Protein AF-A0A7Y9MIY5-F1 (afdb_monomer_lite)

Secondary structure (DSSP, 8-state):
-PPPHHHHHHHHHHHHHHHHHHHHHHH-TTEEEEEEE---SS-SS---EEEEEETTS-TTTTTS-GGGS-HHHHT-GGGPPP-----------SS--------------HHHHTT--

Sequence (117 aa):
MSWSPRQVFLTDADLLATAIERACHEADPQFRRTNNDILGNADAFVHAHIWPRYEWEPPELIWRPVWLYDLVSWKNPATRSPPSTTHSARASPSTYTSSATQTTFASLNRLAISNRA

Foldseek 3Di:
DDDDPVVVVVVVLVVVLVVVLVVCVVVDVQFDHKDWDFDPPPHNATEIEIDTAGPLADPVPSPDDPVVDDPQLVVPPVQPDDPDDPPPPDDDDDDDPNPDNPHPPRPSDSVSRVVPD

Structure (mmCIF, N/CA/C/O backbone):
data_AF-A0A7Y9MIY5-F1
#
_entry.id   AF-A0A7Y9MIY5-F1
#
loop_
_atom_site.group_PDB
_atom_site.id
_atom_site.type_symbol
_atom_site.label_atom_id
_atom_site.label_alt_id
_atom_site.label_comp_id
_atom_site.label_asym_id
_atom_site.label_entity_id
_atom_site.label_seq_id
_atom_site.pdbx_PDB_ins_code
_atom_site.Cartn_x
_atom_site.Cartn_y
_atom_site.Cartn_z
_atom_site.occupancy
_atom_site.B_iso_or_equiv
_atom_site.auth_seq_id
_atom_site.auth_comp_id
_atom_site.auth_asym_id
_atom_site.auth_atom_id
_atom_site.pdbx_PDB_model_num
ATOM 1 N N . MET A 1 1 ? 28.862 9.845 -6.587 1.00 71.19 1 MET A N 1
ATOM 2 C CA . MET A 1 1 ? 28.324 8.590 -7.159 1.00 71.19 1 MET A CA 1
ATOM 3 C C . MET A 1 1 ? 26.839 8.779 -7.407 1.00 71.19 1 MET A C 1
ATOM 5 O O . MET A 1 1 ? 26.150 9.173 -6.476 1.00 71.19 1 MET A O 1
ATOM 9 N N . SER A 1 2 ? 26.366 8.569 -8.636 1.00 87.56 2 SER A N 1
ATOM 10 C CA . SER A 1 2 ? 24.937 8.616 -8.976 1.00 87.56 2 SER A CA 1
ATOM 11 C C . SER A 1 2 ? 24.288 7.254 -8.734 1.00 87.56 2 SER A C 1
ATOM 13 O O . SER A 1 2 ? 24.906 6.222 -8.994 1.00 87.56 2 SER A O 1
ATOM 15 N N . TRP A 1 3 ? 23.055 7.245 -8.238 1.00 91.69 3 TRP A N 1
ATOM 16 C CA . TRP A 1 3 ? 22.284 6.017 -8.042 1.00 91.69 3 TRP A CA 1
ATOM 17 C C . TRP A 1 3 ? 21.721 5.497 -9.367 1.00 91.69 3 TRP A C 1
ATOM 19 O O . TRP A 1 3 ? 21.427 6.270 -10.278 1.00 91.69 3 TRP A O 1
ATOM 29 N N . SER A 1 4 ? 21.564 4.178 -9.477 1.00 95.06 4 SER A N 1
ATOM 30 C CA . SER A 1 4 ? 20.873 3.552 -10.608 1.00 95.06 4 SER A CA 1
ATOM 31 C C . SER A 1 4 ? 19.365 3.840 -10.566 1.00 95.06 4 SER A C 1
ATOM 33 O O . SER A 1 4 ? 18.810 4.009 -9.477 1.00 95.06 4 SER A O 1
ATOM 35 N N . PRO A 1 5 ? 18.657 3.803 -11.712 1.00 90.88 5 PRO A N 1
ATOM 36 C CA . PRO A 1 5 ? 17.201 3.972 -11.741 1.00 90.88 5 PRO A CA 1
ATOM 37 C C . PRO A 1 5 ? 16.451 3.006 -10.812 1.00 90.88 5 PRO A C 1
ATOM 39 O O . PRO A 1 5 ? 15.466 3.383 -10.188 1.00 90.88 5 PRO A O 1
ATOM 42 N N . ARG A 1 6 ? 16.949 1.772 -10.651 1.00 92.06 6 ARG A N 1
ATOM 43 C CA . ARG A 1 6 ? 16.362 0.791 -9.727 1.00 92.06 6 ARG A CA 1
ATOM 44 C C . ARG A 1 6 ? 16.523 1.196 -8.261 1.00 92.06 6 ARG A C 1
ATOM 46 O O . ARG A 1 6 ? 15.615 0.961 -7.475 1.00 92.06 6 ARG A O 1
ATOM 53 N N . GLN A 1 7 ? 17.659 1.792 -7.893 1.00 95.12 7 GLN A N 1
ATOM 54 C CA . GLN A 1 7 ? 17.865 2.316 -6.539 1.00 95.12 7 GLN A CA 1
ATOM 55 C C . GLN A 1 7 ? 16.950 3.509 -6.274 1.00 95.12 7 GLN A C 1
ATOM 57 O O . GLN A 1 7 ? 16.301 3.534 -5.238 1.00 95.12 7 GLN A O 1
ATOM 62 N N . VAL A 1 8 ? 16.845 4.437 -7.232 1.00 93.44 8 VAL A N 1
ATOM 63 C CA . VAL A 1 8 ? 15.928 5.583 -7.135 1.00 93.44 8 VAL A CA 1
ATOM 64 C C . VAL A 1 8 ? 14.489 5.104 -6.927 1.00 93.44 8 VAL A C 1
ATOM 66 O O . VAL A 1 8 ? 13.859 5.502 -5.957 1.00 93.44 8 VAL A O 1
ATOM 69 N N . PHE A 1 9 ? 14.010 4.165 -7.750 1.00 91.06 9 PHE A N 1
ATOM 70 C CA . PHE A 1 9 ? 12.665 3.598 -7.613 1.00 91.06 9 PHE A CA 1
ATOM 71 C C . PHE A 1 9 ? 12.406 2.984 -6.229 1.00 91.06 9 PHE A C 1
ATOM 73 O O . PHE A 1 9 ? 11.367 3.240 -5.627 1.00 91.06 9 PHE A O 1
ATOM 80 N N . LEU A 1 10 ? 13.339 2.174 -5.716 1.00 94.56 10 LEU A N 1
ATOM 81 C CA . LEU A 1 10 ? 13.173 1.533 -4.410 1.00 94.56 10 LEU A CA 1
ATOM 82 C C . LEU A 1 10 ? 13.176 2.552 -3.266 1.00 94.56 10 LEU A C 1
ATOM 84 O O . LEU A 1 10 ? 12.412 2.389 -2.320 1.00 94.56 10 LEU A O 1
ATOM 88 N N . THR A 1 11 ? 13.988 3.606 -3.358 1.00 94.44 11 THR A N 1
ATOM 89 C CA . THR A 1 11 ? 13.993 4.679 -2.357 1.00 94.44 11 THR A CA 1
ATOM 90 C C . THR A 1 11 ? 12.724 5.518 -2.405 1.00 94.44 11 THR A C 1
ATOM 92 O O . THR A 1 11 ? 12.170 5.826 -1.354 1.00 94.44 11 THR A O 1
ATOM 95 N N . ASP A 1 12 ? 12.224 5.848 -3.594 1.00 92.31 12 ASP A N 1
ATOM 96 C CA . ASP A 1 12 ? 10.970 6.591 -3.727 1.00 92.31 12 ASP A CA 1
ATOM 97 C C . ASP A 1 12 ? 9.780 5.768 -3.202 1.00 92.31 12 ASP A C 1
ATOM 99 O O . ASP A 1 12 ? 8.913 6.299 -2.503 1.00 92.31 12 ASP A O 1
ATOM 103 N N . ALA A 1 13 ? 9.756 4.459 -3.483 1.00 90.94 13 ALA A N 1
ATOM 104 C CA . ALA A 1 13 ? 8.737 3.548 -2.965 1.00 90.94 13 ALA A CA 1
ATOM 105 C C . ALA A 1 13 ? 8.784 3.431 -1.430 1.00 90.94 13 ALA A C 1
ATOM 107 O O . ALA A 1 13 ? 7.736 3.460 -0.785 1.00 90.94 13 ALA A O 1
ATOM 108 N N . ASP A 1 14 ? 9.981 3.342 -0.843 1.00 95.25 14 ASP A N 1
ATOM 109 C CA . ASP A 1 14 ? 10.185 3.314 0.611 1.00 95.25 14 ASP A CA 1
ATOM 110 C C . ASP A 1 14 ? 9.743 4.621 1.288 1.00 95.25 14 ASP A C 1
ATOM 112 O O . ASP A 1 14 ? 9.013 4.605 2.285 1.00 95.25 14 ASP A O 1
ATOM 116 N N . LEU A 1 15 ? 10.102 5.766 0.700 1.00 94.50 15 LEU A N 1
ATOM 117 C CA . LEU A 1 15 ? 9.698 7.077 1.199 1.00 94.50 15 LEU A CA 1
ATOM 118 C C . LEU A 1 15 ? 8.171 7.228 1.200 1.00 94.50 15 LEU A C 1
ATOM 120 O O . LEU A 1 15 ? 7.591 7.701 2.182 1.00 94.50 15 LEU A O 1
ATOM 124 N N . LEU A 1 16 ? 7.513 6.801 0.118 1.00 90.38 16 LEU A N 1
ATOM 125 C CA . LEU A 1 16 ? 6.056 6.833 0.019 1.00 90.38 16 LEU A CA 1
ATOM 126 C C . LEU A 1 16 ? 5.398 5.883 1.027 1.00 90.38 16 LEU A C 1
ATOM 128 O O . LEU A 1 16 ? 4.439 6.277 1.691 1.00 90.38 16 LEU A O 1
ATOM 132 N N . ALA A 1 17 ? 5.917 4.663 1.177 1.00 91.81 17 ALA A N 1
ATOM 133 C CA . ALA A 1 17 ? 5.401 3.702 2.147 1.00 91.81 17 ALA A CA 1
ATOM 134 C C . ALA A 1 17 ? 5.523 4.228 3.581 1.00 91.81 17 ALA A C 1
ATOM 136 O O . ALA A 1 17 ? 4.564 4.146 4.344 1.00 91.81 17 ALA A O 1
ATOM 137 N N . THR A 1 18 ? 6.649 4.863 3.911 1.00 94.75 18 THR A N 1
ATOM 138 C CA . THR A 1 18 ? 6.869 5.507 5.213 1.00 94.75 18 THR A CA 1
ATOM 139 C C . THR A 1 18 ? 5.866 6.633 5.466 1.00 94.75 18 THR A C 1
ATOM 141 O O . THR A 1 18 ? 5.334 6.762 6.570 1.00 94.75 18 THR A O 1
ATOM 144 N N . ALA A 1 19 ? 5.589 7.465 4.458 1.00 91.25 19 ALA A N 1
ATOM 145 C CA . ALA A 1 19 ? 4.612 8.543 4.584 1.00 91.25 19 ALA A CA 1
ATOM 146 C C . ALA A 1 19 ? 3.189 8.001 4.804 1.00 91.25 19 ALA A C 1
ATOM 148 O O . ALA A 1 19 ? 2.469 8.500 5.669 1.00 91.25 19 ALA A O 1
ATOM 149 N N . ILE A 1 20 ? 2.808 6.961 4.056 1.00 86.88 20 ILE A N 1
ATOM 150 C CA . ILE A 1 20 ? 1.512 6.287 4.196 1.00 86.88 20 ILE A CA 1
ATOM 151 C C . ILE A 1 20 ? 1.386 5.638 5.575 1.00 86.88 20 ILE A C 1
ATOM 153 O O . ILE A 1 20 ? 0.376 5.834 6.240 1.00 86.88 20 ILE A O 1
ATOM 157 N N . GLU A 1 21 ? 2.411 4.919 6.028 1.00 92.12 21 GLU A N 1
ATOM 158 C CA . GLU A 1 21 ? 2.431 4.274 7.341 1.00 92.12 21 GLU A CA 1
ATOM 159 C C . GLU A 1 21 ? 2.181 5.279 8.470 1.00 92.12 21 GLU A C 1
ATOM 161 O O . GLU A 1 21 ? 1.295 5.065 9.296 1.00 92.12 21 GLU A O 1
ATOM 166 N N . ARG A 1 22 ? 2.895 6.413 8.464 1.00 92.50 22 ARG A N 1
ATOM 167 C CA . ARG A 1 22 ? 2.705 7.481 9.458 1.00 92.50 22 ARG A CA 1
ATOM 168 C C . ARG A 1 22 ? 1.290 8.048 9.420 1.00 92.50 22 ARG A C 1
ATOM 170 O O . ARG A 1 22 ? 0.638 8.122 10.456 1.00 92.50 22 ARG A O 1
ATOM 177 N N . ALA A 1 23 ? 0.800 8.391 8.229 1.00 88.31 23 ALA A N 1
ATOM 178 C CA . ALA A 1 23 ? -0.540 8.944 8.066 1.00 88.31 23 ALA A CA 1
ATOM 179 C C . ALA A 1 23 ? -1.631 7.962 8.528 1.00 88.31 23 ALA A C 1
ATOM 181 O O . ALA A 1 23 ? -2.582 8.362 9.195 1.00 88.31 23 ALA A O 1
ATOM 182 N N . CYS A 1 24 ? -1.496 6.672 8.210 1.00 88.31 24 CYS A N 1
ATOM 183 C CA . CYS A 1 24 ? -2.448 5.646 8.626 1.00 88.31 24 CYS A CA 1
ATOM 184 C C . CYS A 1 24 ? -2.395 5.382 10.134 1.00 88.31 24 CYS A C 1
ATOM 186 O O . CYS A 1 24 ? -3.450 5.246 10.748 1.00 88.31 24 CYS A O 1
ATOM 188 N N . HIS A 1 25 ? -1.200 5.353 10.727 1.00 90.25 25 HIS A N 1
ATOM 189 C CA . HIS A 1 25 ? -1.025 5.193 12.169 1.00 90.25 25 HIS A CA 1
ATOM 190 C C . HIS A 1 25 ? -1.621 6.372 12.957 1.00 90.25 25 HIS A C 1
ATOM 192 O O . HIS A 1 25 ? -2.201 6.178 14.023 1.00 90.25 25 HIS A O 1
ATOM 198 N N . GLU A 1 26 ? -1.493 7.600 12.451 1.00 89.25 26 GLU A N 1
ATOM 199 C CA . GLU A 1 26 ? -2.122 8.784 13.053 1.00 89.25 26 GLU A CA 1
ATOM 200 C C . GLU A 1 26 ? -3.651 8.778 12.892 1.00 89.25 26 GLU A C 1
ATOM 202 O O . GLU A 1 26 ? -4.369 9.211 13.793 1.00 89.25 26 GLU A O 1
ATOM 207 N N . ALA A 1 27 ? -4.154 8.288 11.755 1.00 84.44 27 ALA A N 1
ATOM 208 C CA . ALA A 1 27 ? -5.576 8.321 11.425 1.00 84.44 27 ALA A CA 1
ATOM 209 C C . ALA A 1 27 ? -6.407 7.206 12.085 1.00 84.44 27 ALA A C 1
ATOM 211 O O . ALA A 1 27 ? -7.583 7.431 12.378 1.00 84.44 27 ALA A O 1
ATOM 212 N N . ASP A 1 28 ? -5.844 6.011 12.294 1.00 87.81 28 ASP A N 1
ATOM 213 C CA . ASP A 1 28 ? -6.574 4.863 12.842 1.00 87.81 28 ASP A CA 1
ATOM 214 C C . ASP A 1 28 ? -5.698 4.049 13.816 1.00 87.81 28 ASP A C 1
ATOM 216 O O . ASP A 1 28 ? -4.705 3.449 13.394 1.00 87.81 28 ASP A O 1
ATOM 220 N N . PRO A 1 29 ? -6.077 3.937 15.106 1.00 92.06 29 PRO A N 1
ATOM 221 C CA . PRO A 1 29 ? -5.335 3.139 16.085 1.00 92.06 29 PRO A CA 1
ATOM 222 C C . PRO A 1 29 ? -5.342 1.628 15.794 1.00 92.06 29 PRO A C 1
ATOM 224 O O . PRO A 1 29 ? -4.607 0.887 16.439 1.00 92.06 29 PRO A O 1
ATOM 227 N N . GLN A 1 30 ? -6.177 1.147 14.867 1.00 92.94 30 GLN A N 1
ATOM 228 C CA . GLN A 1 30 ? -6.165 -0.243 14.395 1.00 92.94 30 GLN A CA 1
ATOM 229 C C . GLN A 1 30 ? -5.247 -0.457 13.188 1.00 92.94 30 GLN A C 1
ATOM 231 O O . GLN A 1 30 ? -5.243 -1.557 12.635 1.00 92.94 30 GLN A O 1
ATOM 236 N N . PHE A 1 31 ? -4.484 0.545 12.743 1.00 93.31 31 PHE A N 1
ATOM 237 C CA . PHE A 1 31 ? -3.435 0.324 11.752 1.00 93.31 31 PHE A CA 1
ATOM 238 C C . PHE A 1 31 ? -2.420 -0.707 12.270 1.00 93.31 31 PHE A C 1
ATOM 240 O O . PHE A 1 31 ? -1.916 -0.601 13.385 1.00 93.31 31 PHE A O 1
ATOM 247 N N . ARG A 1 32 ? -2.129 -1.721 11.450 1.00 94.38 32 ARG A N 1
ATOM 248 C CA . ARG A 1 32 ? -1.282 -2.864 11.812 1.00 94.38 32 ARG A CA 1
ATOM 249 C C . ARG A 1 32 ? 0.090 -2.804 11.155 1.00 94.38 32 ARG A C 1
ATOM 251 O O . ARG A 1 32 ? 1.088 -3.091 11.808 1.00 94.38 32 ARG A O 1
ATOM 258 N N . ARG A 1 33 ? 0.131 -2.567 9.842 1.00 95.06 33 ARG A N 1
ATOM 259 C CA . ARG A 1 33 ? 1.359 -2.573 9.025 1.00 95.06 33 ARG A CA 1
ATOM 260 C C . ARG A 1 33 ? 1.081 -2.083 7.609 1.00 95.06 33 ARG A C 1
ATOM 262 O O . ARG A 1 33 ? -0.072 -2.003 7.197 1.00 95.06 33 ARG A O 1
ATOM 269 N N . THR A 1 34 ? 2.139 -1.920 6.828 1.00 93.25 34 THR A N 1
ATOM 270 C CA . THR A 1 34 ? 2.063 -1.723 5.378 1.00 93.25 34 THR A CA 1
ATOM 271 C C . THR A 1 34 ? 2.627 -2.941 4.637 1.00 93.25 34 THR A C 1
ATOM 273 O O . THR A 1 34 ? 3.634 -3.517 5.045 1.00 93.25 34 THR A O 1
ATOM 276 N N . ASN A 1 35 ? 1.979 -3.359 3.549 1.00 94.19 35 ASN A N 1
ATOM 277 C CA . ASN A 1 35 ? 2.506 -4.337 2.594 1.00 94.19 35 ASN A CA 1
ATOM 278 C C . ASN A 1 35 ? 2.973 -3.608 1.320 1.00 94.19 35 ASN A C 1
ATOM 280 O O . ASN A 1 35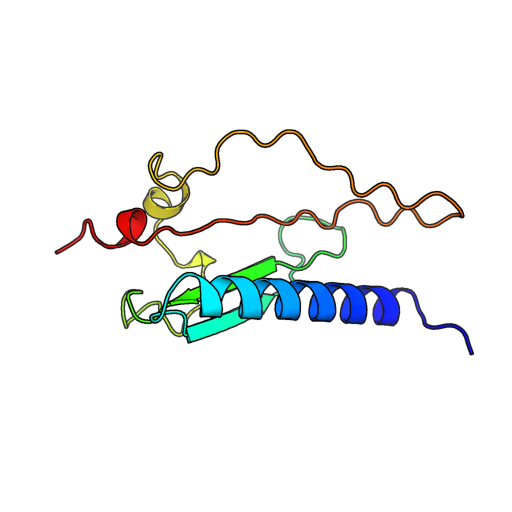 ? 2.165 -2.932 0.689 1.00 94.19 35 ASN A O 1
ATOM 284 N N . ASN A 1 36 ? 4.243 -3.774 0.934 1.00 93.06 36 ASN A N 1
ATOM 285 C CA . ASN A 1 36 ? 4.815 -3.199 -0.289 1.00 93.06 36 ASN A CA 1
ATOM 286 C C . ASN A 1 36 ? 5.057 -4.300 -1.326 1.00 93.06 36 ASN A C 1
ATOM 288 O O . ASN A 1 36 ? 5.974 -5.107 -1.166 1.00 93.06 36 ASN A O 1
ATOM 292 N N . ASP A 1 37 ? 4.277 -4.299 -2.404 1.00 92.88 37 ASP A N 1
ATOM 293 C CA . ASP A 1 37 ? 4.328 -5.337 -3.432 1.00 92.88 37 ASP A CA 1
ATOM 294 C C . ASP A 1 37 ? 4.819 -4.759 -4.766 1.00 92.88 37 ASP A C 1
ATOM 296 O O . ASP A 1 37 ? 4.181 -3.881 -5.344 1.00 92.88 37 ASP A O 1
ATOM 300 N N . ILE A 1 38 ? 5.923 -5.292 -5.297 1.00 92.62 38 ILE A N 1
ATOM 301 C CA . ILE A 1 38 ? 6.394 -5.015 -6.664 1.00 92.62 38 ILE A CA 1
ATOM 302 C C . ILE A 1 38 ? 6.092 -6.253 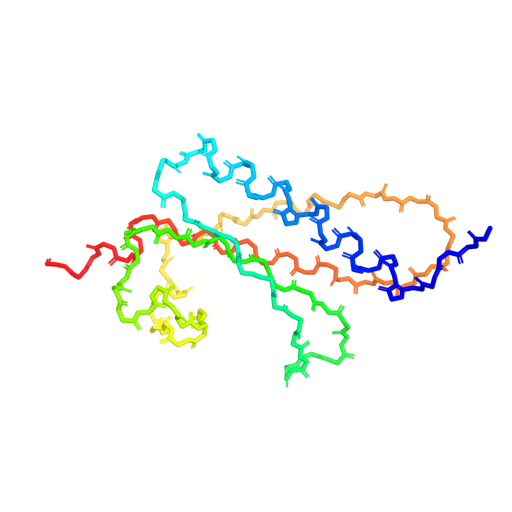-7.504 1.00 92.62 38 ILE A C 1
ATOM 304 O O . ILE A 1 38 ? 6.786 -7.268 -7.411 1.00 92.62 38 ILE A O 1
ATOM 308 N N . LEU A 1 39 ? 5.023 -6.175 -8.291 1.00 89.50 39 LEU A N 1
ATOM 309 C CA . LEU A 1 39 ? 4.560 -7.246 -9.173 1.00 89.50 39 LEU A CA 1
ATOM 310 C C . LEU A 1 39 ? 4.785 -6.848 -10.640 1.00 89.50 39 LEU A C 1
ATOM 312 O O . LEU A 1 39 ? 5.281 -5.767 -10.938 1.00 89.50 39 LEU A O 1
ATOM 316 N N . GLY A 1 40 ? 4.425 -7.736 -11.565 1.00 90.19 40 GLY A N 1
ATOM 317 C CA . GLY A 1 40 ? 4.523 -7.474 -13.006 1.00 90.19 40 GLY A CA 1
ATOM 318 C C . GLY A 1 40 ? 3.608 -8.364 -13.842 1.00 90.19 40 GLY A C 1
ATOM 319 O O . GLY A 1 40 ? 3.903 -8.636 -14.998 1.00 90.19 40 GLY A O 1
ATOM 320 N N . ASN A 1 41 ? 2.535 -8.886 -13.234 1.00 90.44 41 ASN A N 1
ATOM 321 C CA . ASN A 1 41 ? 1.656 -9.855 -13.893 1.00 90.44 41 ASN A CA 1
ATOM 322 C C . ASN A 1 41 ? 0.737 -9.200 -14.935 1.00 90.44 41 ASN A C 1
ATOM 324 O O . ASN A 1 41 ? 0.427 -9.830 -15.939 1.00 90.44 41 ASN A O 1
ATOM 328 N N . ALA A 1 42 ? 0.266 -7.976 -14.670 1.00 86.38 42 ALA A N 1
ATOM 329 C CA . ALA A 1 42 ? -0.702 -7.276 -15.516 1.00 86.38 42 ALA A CA 1
ATOM 330 C C . ALA A 1 42 ? -0.029 -6.250 -16.439 1.00 86.38 42 ALA A C 1
ATOM 332 O O . ALA A 1 42 ? -0.240 -6.280 -17.648 1.00 86.38 42 ALA A O 1
ATOM 333 N N . ASP A 1 43 ? 0.808 -5.380 -15.872 1.00 87.38 43 ASP A N 1
ATOM 334 C CA . ASP A 1 43 ? 1.439 -4.279 -16.594 1.00 87.38 43 ASP A CA 1
ATOM 335 C C . ASP A 1 43 ? 2.947 -4.479 -16.760 1.00 87.38 43 ASP A C 1
ATOM 337 O O . ASP A 1 43 ? 3.651 -4.882 -15.833 1.00 87.38 43 ASP A O 1
ATOM 341 N N . ALA A 1 44 ? 3.458 -4.138 -17.946 1.00 88.75 44 ALA A N 1
ATOM 342 C CA . ALA A 1 44 ? 4.858 -4.332 -18.333 1.00 88.75 44 ALA A CA 1
ATOM 343 C C . ALA A 1 44 ? 5.804 -3.187 -17.903 1.00 88.75 44 ALA A C 1
ATOM 345 O O . ALA A 1 44 ? 6.917 -3.077 -18.421 1.00 88.75 44 ALA A O 1
ATOM 346 N N . PHE A 1 45 ? 5.384 -2.326 -16.973 1.00 86.94 45 PHE A N 1
ATOM 347 C CA . PHE A 1 45 ? 6.224 -1.279 -16.382 1.00 86.94 45 PHE A CA 1
ATOM 348 C C . PHE A 1 45 ? 6.416 -1.522 -14.884 1.00 86.94 45 PHE A C 1
ATOM 350 O O . PHE A 1 45 ? 5.562 -2.109 -14.225 1.00 86.94 45 PHE A O 1
ATOM 357 N N . VAL A 1 46 ? 7.544 -1.069 -14.332 1.00 88.75 46 VAL A N 1
ATOM 358 C CA . VAL A 1 46 ? 7.834 -1.221 -12.900 1.00 88.75 46 VAL A CA 1
ATOM 359 C C . VAL A 1 46 ? 6.914 -0.307 -12.095 1.00 88.75 46 VAL A C 1
ATOM 361 O O . VAL A 1 46 ? 6.908 0.904 -12.292 1.00 88.75 46 VAL A O 1
ATOM 364 N N . HIS A 1 47 ? 6.168 -0.897 -11.171 1.00 89.94 47 HIS A N 1
ATOM 365 C CA . HIS A 1 47 ? 5.292 -0.196 -10.243 1.00 89.94 47 HIS A CA 1
ATOM 366 C C . HIS A 1 47 ? 5.269 -0.931 -8.903 1.00 89.94 47 HIS A C 1
ATOM 368 O O . HIS A 1 47 ? 5.582 -2.120 -8.820 1.00 89.94 47 HIS A O 1
ATOM 374 N N . ALA A 1 48 ? 4.921 -0.203 -7.846 1.00 91.50 48 ALA A N 1
ATOM 375 C CA . ALA A 1 48 ? 4.734 -0.752 -6.512 1.00 91.50 48 ALA A CA 1
ATOM 376 C C . ALA A 1 48 ? 3.303 -0.488 -6.051 1.00 91.50 48 ALA A C 1
ATOM 378 O O . ALA A 1 48 ? 2.761 0.598 -6.265 1.00 91.50 48 ALA A O 1
ATOM 379 N N . HIS A 1 49 ? 2.720 -1.470 -5.379 1.00 89.94 49 HIS A N 1
ATOM 380 C CA . HIS A 1 49 ? 1.493 -1.311 -4.622 1.00 89.94 49 HIS A CA 1
ATOM 381 C C . HIS A 1 49 ? 1.837 -1.193 -3.141 1.00 89.94 49 HIS A C 1
ATOM 383 O O . HIS A 1 49 ? 2.650 -1.963 -2.632 1.00 89.94 49 HIS A O 1
ATOM 389 N N . ILE A 1 50 ? 1.219 -0.234 -2.458 1.00 89.19 50 ILE A N 1
ATOM 390 C CA . ILE A 1 50 ? 1.418 0.008 -1.030 1.00 89.19 50 ILE A CA 1
ATOM 391 C C . ILE A 1 50 ? 0.062 -0.161 -0.357 1.00 89.19 50 ILE A C 1
ATOM 393 O O . ILE A 1 50 ? -0.862 0.611 -0.612 1.00 89.19 50 ILE A O 1
ATOM 397 N N . TRP A 1 51 ? -0.054 -1.188 0.478 1.00 91.75 51 TRP A N 1
ATOM 398 C CA . TRP A 1 51 ? -1.308 -1.604 1.095 1.00 91.75 51 TRP A CA 1
ATOM 399 C C . TRP A 1 51 ? -1.254 -1.407 2.609 1.00 91.75 51 TRP A C 1
ATOM 401 O O . TRP A 1 51 ? -0.647 -2.231 3.303 1.00 91.75 51 TRP A O 1
ATOM 411 N N . PRO A 1 52 ? -1.897 -0.359 3.149 1.00 91.50 52 PRO A N 1
ATOM 412 C CA . PRO A 1 52 ? -2.164 -0.271 4.577 1.00 91.50 52 PRO A CA 1
ATOM 413 C C . PRO A 1 52 ? -3.009 -1.461 5.024 1.00 91.50 52 PRO A C 1
ATOM 415 O O . PRO A 1 52 ? -3.993 -1.808 4.366 1.00 91.50 52 PRO A O 1
ATOM 418 N N . ARG A 1 53 ? -2.614 -2.085 6.131 1.00 92.31 53 ARG A N 1
ATOM 419 C CA . ARG A 1 53 ? -3.305 -3.220 6.736 1.00 92.31 53 ARG A CA 1
ATOM 420 C C . ARG A 1 53 ? -3.760 -2.881 8.139 1.00 92.31 53 ARG A C 1
ATOM 422 O O . ARG A 1 53 ? -3.036 -2.199 8.864 1.00 92.31 53 ARG A O 1
ATOM 429 N N . TYR A 1 54 ? -4.905 -3.413 8.540 1.00 92.19 54 TYR A N 1
ATOM 430 C CA . TYR A 1 54 ? -5.556 -3.068 9.800 1.00 92.19 54 TYR A CA 1
ATOM 431 C C . TYR A 1 54 ? -5.979 -4.297 10.602 1.00 92.19 54 TYR A C 1
ATOM 433 O O . TYR A 1 54 ? -6.282 -5.348 10.044 1.00 92.19 54 TYR A O 1
ATOM 441 N N . GLU A 1 55 ? -6.045 -4.148 11.924 1.00 94.69 55 GLU A N 1
ATOM 442 C CA . GLU A 1 55 ? -6.410 -5.222 12.855 1.00 94.69 55 GLU A CA 1
ATOM 443 C C . GLU A 1 55 ? -7.853 -5.705 12.723 1.00 94.69 55 GLU A C 1
ATOM 445 O O . GLU A 1 55 ? -8.170 -6.825 13.110 1.00 94.69 55 GLU A O 1
ATOM 450 N N . TRP A 1 56 ? -8.733 -4.879 12.163 1.00 89.25 56 TRP A N 1
ATOM 451 C CA . TRP A 1 56 ? -10.127 -5.248 11.931 1.00 89.25 56 TRP A CA 1
ATOM 452 C C . TRP A 1 56 ? -10.328 -6.116 10.680 1.00 89.25 56 TRP A C 1
ATOM 454 O O . TRP A 1 56 ? -11.452 -6.545 10.415 1.00 89.25 56 TRP A O 1
ATOM 464 N N . GLU A 1 57 ? -9.286 -6.354 9.880 1.00 88.50 57 GLU A N 1
ATOM 465 C CA . GLU A 1 57 ? -9.386 -7.236 8.718 1.00 88.50 57 GLU A CA 1
ATOM 466 C C . GLU A 1 57 ? -9.709 -8.683 9.125 1.00 88.50 57 GLU A C 1
ATOM 468 O O . GLU A 1 57 ? -9.325 -9.113 10.216 1.00 88.50 57 GLU A O 1
ATOM 473 N N . PRO A 1 58 ? -10.362 -9.478 8.252 1.00 88.94 58 PRO A N 1
ATOM 474 C CA . PRO A 1 58 ? -10.717 -10.850 8.579 1.00 88.94 58 PRO A CA 1
ATOM 475 C C . PRO A 1 58 ? -9.456 -11.651 8.941 1.00 88.94 58 PRO A C 1
ATOM 477 O O . PRO A 1 58 ? -8.477 -11.599 8.181 1.00 88.94 58 PRO A O 1
ATOM 480 N N . PRO A 1 59 ? -9.436 -12.386 10.069 1.00 89.88 59 PRO A N 1
ATOM 481 C CA . PRO A 1 59 ? -8.241 -13.089 10.547 1.00 89.88 59 PRO A CA 1
ATOM 482 C C . PRO A 1 59 ? -7.615 -14.042 9.519 1.00 89.88 59 PRO A C 1
ATOM 484 O O . PRO A 1 59 ? -6.400 -14.243 9.494 1.00 89.88 59 PRO A O 1
ATOM 487 N N . GLU A 1 60 ? -8.431 -14.613 8.636 1.00 90.00 60 GLU A N 1
ATOM 488 C CA . GLU A 1 60 ? -8.015 -15.500 7.553 1.00 90.00 60 GLU A CA 1
ATOM 489 C C . GLU A 1 60 ? -7.386 -14.770 6.352 1.00 90.00 60 GLU A C 1
ATOM 491 O O . GLU A 1 60 ? -6.705 -15.399 5.537 1.00 90.00 60 GLU A O 1
ATOM 496 N N . LEU A 1 61 ? -7.581 -13.452 6.235 1.00 89.12 61 LEU A N 1
ATOM 497 C CA . LEU A 1 61 ? -7.051 -12.610 5.156 1.00 89.12 61 LEU A CA 1
ATOM 498 C C . LEU A 1 61 ? -5.940 -11.663 5.616 1.00 89.12 61 LEU A C 1
ATOM 500 O O . LEU A 1 61 ? -5.081 -11.306 4.804 1.00 89.12 61 LEU A O 1
ATOM 504 N N . ILE A 1 62 ? -5.896 -11.301 6.903 1.00 90.44 62 ILE A N 1
ATOM 505 C CA . ILE A 1 62 ? -4.947 -10.315 7.444 1.00 90.44 62 ILE A CA 1
ATOM 506 C C . ILE A 1 62 ? -3.479 -10.707 7.229 1.00 90.44 62 ILE A C 1
ATOM 508 O O . ILE A 1 62 ? -2.607 -9.846 7.238 1.00 90.44 62 ILE A O 1
ATOM 512 N N . TRP A 1 63 ? -3.175 -11.984 6.996 1.00 90.62 63 TRP A N 1
ATOM 513 C CA . TRP A 1 63 ? -1.823 -12.498 6.714 1.00 90.62 63 TRP A CA 1
ATOM 514 C C . TRP A 1 63 ? -1.579 -12.828 5.243 1.00 90.62 63 TRP A C 1
ATOM 516 O O . TRP A 1 63 ? -0.481 -13.231 4.863 1.00 90.62 63 TRP A O 1
ATOM 526 N N . ARG A 1 64 ? -2.607 -12.681 4.411 1.00 90.31 64 ARG A N 1
ATOM 527 C CA . ARG A 1 64 ? -2.581 -13.034 2.998 1.00 90.31 64 ARG A CA 1
ATOM 528 C C . ARG A 1 64 ? -2.473 -11.771 2.136 1.00 90.31 64 ARG A C 1
ATOM 530 O O . ARG A 1 64 ? -2.766 -10.663 2.607 1.00 90.31 64 ARG A O 1
ATOM 537 N N . PRO A 1 65 ? -2.041 -11.915 0.876 1.00 88.06 65 PRO A N 1
ATOM 538 C CA . PRO A 1 65 ? -2.098 -10.821 -0.077 1.00 88.06 65 PRO A CA 1
ATOM 539 C C . PRO A 1 65 ? -3.517 -10.298 -0.307 1.00 88.06 65 PRO A C 1
ATOM 541 O O . PRO A 1 65 ? -4.482 -11.067 -0.300 1.00 88.06 65 PRO A O 1
ATOM 544 N N . VAL A 1 66 ? -3.638 -8.995 -0.570 1.00 86.00 66 VAL A N 1
ATOM 545 C CA . VAL A 1 66 ? -4.940 -8.321 -0.702 1.00 86.00 66 VAL A CA 1
ATOM 546 C C . VAL A 1 66 ? -5.761 -8.812 -1.897 1.00 86.00 66 VAL A C 1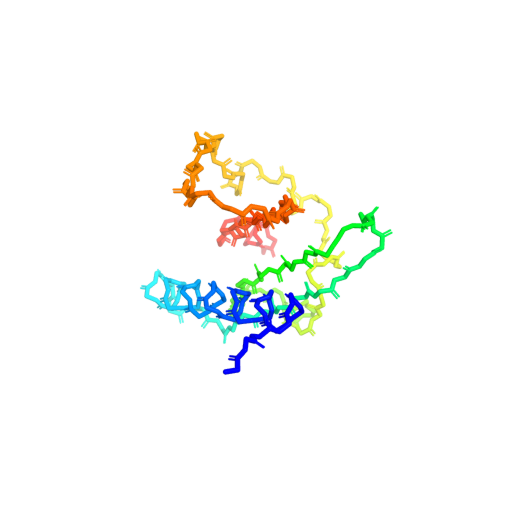
ATOM 548 O O . VAL A 1 66 ? -6.984 -8.804 -1.851 1.00 86.00 66 VAL A O 1
ATOM 551 N N . TRP A 1 67 ? -5.137 -9.325 -2.959 1.00 83.56 67 TRP A N 1
ATOM 552 C CA . TRP A 1 67 ? -5.864 -9.822 -4.138 1.00 83.56 67 TRP A CA 1
ATOM 553 C C . TRP A 1 67 ? -6.684 -11.099 -3.887 1.00 83.56 67 TRP A C 1
ATOM 555 O O . TRP A 1 67 ? -7.381 -11.560 -4.784 1.00 83.56 67 TRP A O 1
ATOM 565 N N . LEU A 1 68 ? -6.619 -11.679 -2.686 1.00 86.00 68 LEU A N 1
ATOM 566 C CA . LEU A 1 68 ? -7.483 -12.788 -2.267 1.00 86.00 68 LEU A CA 1
ATOM 567 C C . LEU A 1 68 ? -8.800 -12.317 -1.627 1.00 86.00 68 LEU A C 1
ATOM 569 O O . LEU A 1 68 ? -9.617 -13.148 -1.233 1.00 86.00 68 LEU A O 1
ATOM 573 N N . TYR A 1 69 ? -9.006 -11.004 -1.511 1.00 81.81 69 TYR A N 1
ATOM 574 C CA . TY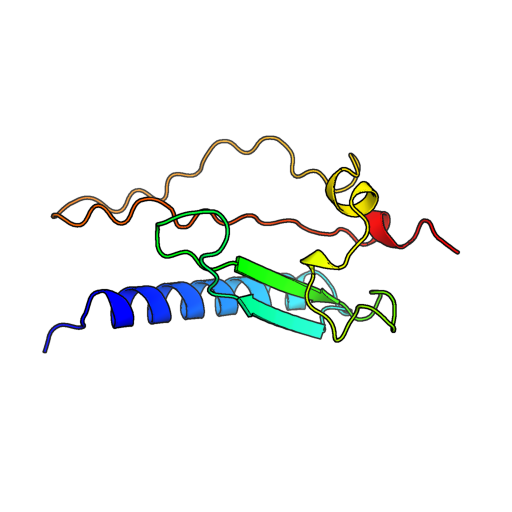R A 1 69 ? -10.252 -10.412 -1.034 1.00 81.81 69 TYR A CA 1
ATOM 575 C C . TYR A 1 69 ? -11.323 -10.565 -2.114 1.00 81.81 69 TYR A C 1
ATOM 577 O O . TYR A 1 69 ? -11.031 -10.469 -3.307 1.00 81.81 69 TYR A O 1
ATOM 585 N N . ASP A 1 70 ? -12.572 -10.762 -1.692 1.00 79.81 70 ASP A N 1
ATOM 586 C CA . ASP A 1 70 ? -13.720 -10.846 -2.597 1.00 79.81 70 ASP A CA 1
ATOM 587 C C . ASP A 1 70 ? -13.801 -9.597 -3.501 1.00 79.81 70 ASP A C 1
ATOM 589 O O . ASP A 1 70 ? -13.649 -8.461 -3.042 1.00 79.81 70 ASP A O 1
ATOM 593 N N . LEU A 1 71 ? -14.075 -9.801 -4.793 1.00 70.31 71 LEU A N 1
ATOM 594 C CA . LEU A 1 71 ? -14.260 -8.746 -5.796 1.00 70.31 71 LEU A CA 1
ATOM 595 C C . LEU A 1 71 ? -15.328 -7.725 -5.392 1.00 70.31 71 LEU A C 1
ATOM 597 O O . LEU A 1 71 ? -15.247 -6.563 -5.796 1.00 70.31 71 LEU A O 1
ATOM 601 N N . VAL A 1 72 ? -16.319 -8.136 -4.597 1.00 69.25 72 VAL A N 1
ATOM 602 C CA . VAL A 1 72 ? -17.342 -7.224 -4.065 1.00 69.25 72 VAL A CA 1
ATOM 603 C C . VAL A 1 72 ? -16.718 -6.154 -3.164 1.00 69.25 72 VAL A C 1
ATOM 605 O O . VAL A 1 72 ? -17.097 -4.986 -3.260 1.00 69.25 72 VAL A O 1
ATOM 608 N N . SER A 1 73 ? -15.717 -6.511 -2.355 1.00 68.31 73 SER A N 1
ATOM 609 C CA . SER A 1 73 ? -15.014 -5.573 -1.470 1.00 68.31 73 SER A CA 1
ATOM 610 C C . SER A 1 73 ? -14.292 -4.477 -2.259 1.00 68.31 73 SER A C 1
ATOM 612 O O . SER A 1 73 ? -14.293 -3.320 -1.850 1.00 68.31 73 SER A O 1
ATOM 614 N N . TRP A 1 74 ? -13.756 -4.810 -3.437 1.00 67.81 74 TRP A N 1
ATOM 615 C CA . TRP A 1 74 ? -13.067 -3.864 -4.323 1.00 67.81 74 TRP A CA 1
ATOM 616 C C . TRP A 1 74 ? -14.001 -2.879 -5.032 1.00 67.81 74 TRP A C 1
ATOM 618 O O . TRP A 1 74 ? -13.574 -1.800 -5.438 1.00 67.81 74 TRP A O 1
ATOM 628 N N . LYS A 1 75 ? -15.277 -3.240 -5.198 1.00 68.06 75 LYS A N 1
ATOM 629 C CA . LYS A 1 75 ? -16.287 -2.417 -5.884 1.00 68.06 75 LYS A CA 1
ATOM 630 C C . LYS A 1 75 ? -17.209 -1.674 -4.920 1.00 68.06 75 LYS A C 1
ATOM 632 O O . LYS A 1 75 ? -18.177 -1.065 -5.375 1.00 68.06 75 LYS A O 1
ATOM 637 N N . ASN A 1 76 ? -16.942 -1.725 -3.615 1.00 68.88 76 ASN A N 1
ATOM 638 C CA . ASN A 1 76 ? -17.818 -1.127 -2.620 1.00 68.88 76 ASN A CA 1
ATOM 639 C C . ASN A 1 76 ? -17.879 0.410 -2.795 1.00 68.88 76 ASN A C 1
ATOM 641 O O . ASN A 1 76 ? -16.865 1.090 -2.622 1.00 68.88 76 ASN A O 1
ATOM 645 N N . PRO A 1 77 ? -19.056 0.989 -3.109 1.00 67.00 77 PRO A N 1
ATOM 646 C CA . PRO A 1 77 ? -19.196 2.428 -3.321 1.00 67.00 77 PRO A CA 1
ATOM 647 C C . PRO A 1 77 ? -18.840 3.265 -2.088 1.00 67.00 77 PRO A C 1
ATOM 649 O O . PRO A 1 77 ? -18.391 4.396 -2.243 1.00 67.00 77 PRO A O 1
ATOM 652 N N . ALA A 1 78 ? -19.006 2.716 -0.880 1.00 65.38 78 ALA A N 1
ATOM 653 C CA . ALA A 1 78 ? -18.690 3.401 0.374 1.00 65.38 78 ALA A CA 1
ATOM 654 C C . ALA A 1 78 ? -17.178 3.576 0.601 1.00 65.38 78 ALA A C 1
ATOM 656 O O . ALA A 1 78 ? -16.764 4.404 1.410 1.00 65.38 78 ALA A O 1
ATOM 657 N N . THR A 1 79 ? -16.351 2.801 -0.104 1.00 60.91 79 THR A N 1
ATOM 658 C CA . THR A 1 79 ? -14.881 2.857 -0.021 1.00 60.91 79 THR A CA 1
ATOM 659 C C . THR A 1 79 ? -14.239 3.249 -1.336 1.00 60.91 79 THR A C 1
ATOM 661 O O . THR A 1 79 ? -13.019 3.240 -1.477 1.00 60.91 79 THR A O 1
ATOM 664 N N . ARG A 1 80 ? -15.063 3.631 -2.311 1.00 62.81 80 ARG A N 1
ATOM 665 C CA . ARG A 1 80 ? -14.590 4.264 -3.525 1.00 62.81 80 ARG A CA 1
ATOM 666 C C . ARG A 1 80 ? -14.059 5.641 -3.153 1.00 62.81 80 ARG A C 1
ATOM 668 O O . ARG A 1 80 ? -14.823 6.517 -2.750 1.00 62.81 80 ARG A O 1
ATOM 675 N N . SER A 1 81 ? -12.762 5.844 -3.351 1.00 51.28 81 SER A N 1
ATOM 676 C CA . SER A 1 81 ? -12.184 7.18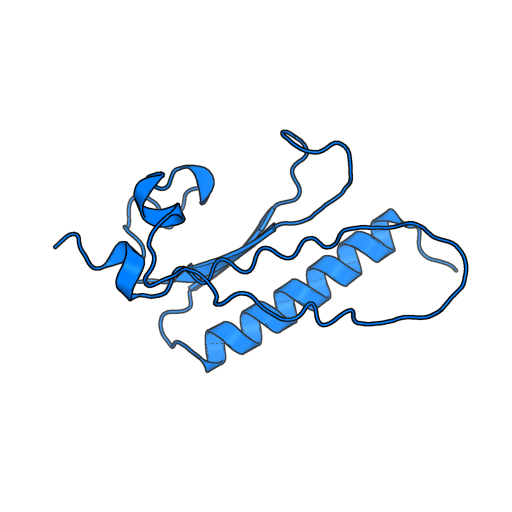2 -3.323 1.00 51.28 81 SER A CA 1
ATOM 677 C C . SER A 1 81 ? -12.980 8.080 -4.284 1.00 51.28 81 SER A C 1
ATOM 679 O O . SER A 1 81 ? -13.240 7.663 -5.423 1.00 51.28 81 SER A O 1
ATOM 681 N N . PRO A 1 82 ? -13.410 9.283 -3.859 1.00 49.41 82 PRO A N 1
ATOM 682 C CA . PRO A 1 82 ? -14.032 10.231 -4.775 1.00 49.41 82 PRO A CA 1
ATOM 683 C C . PRO A 1 82 ? -13.084 10.461 -5.961 1.00 49.41 82 PRO A C 1
ATOM 685 O O . PRO A 1 82 ? -11.869 10.338 -5.779 1.00 49.41 82 PRO A O 1
ATOM 688 N N . PRO A 1 83 ? -13.594 10.754 -7.173 1.00 48.06 83 PRO A N 1
ATOM 689 C CA . PRO A 1 83 ? -12.727 11.077 -8.298 1.00 48.06 83 PRO A CA 1
ATOM 690 C C . PRO A 1 83 ? -11.821 12.236 -7.880 1.00 48.06 83 PRO A C 1
ATOM 692 O O . PRO A 1 83 ? -12.280 13.357 -7.674 1.00 48.06 83 PRO A O 1
ATOM 695 N N . SER A 1 84 ? -10.544 11.940 -7.671 1.00 53.09 84 SER A N 1
ATOM 696 C CA . SER A 1 84 ? -9.556 12.933 -7.302 1.00 53.09 84 SER A CA 1
ATOM 697 C C . SER A 1 84 ? -9.170 13.707 -8.555 1.00 53.09 84 SER A C 1
ATOM 699 O O . SER A 1 84 ? -8.894 13.130 -9.608 1.00 53.09 84 SER A O 1
ATOM 701 N N . THR A 1 85 ? -9.118 15.034 -8.446 1.00 40.12 85 THR A N 1
ATOM 702 C CA . THR A 1 85 ? -8.290 15.831 -9.349 1.00 40.12 85 THR A CA 1
ATOM 703 C C . THR A 1 85 ? -6.873 15.297 -9.202 1.00 40.12 85 THR A C 1
ATOM 705 O O . THR A 1 85 ? -6.327 15.316 -8.100 1.00 40.12 85 THR A O 1
ATOM 708 N N . THR A 1 86 ? -6.289 14.780 -10.280 1.00 36.81 86 THR A N 1
ATOM 709 C CA . THR A 1 86 ? -4.889 14.356 -10.310 1.00 36.81 86 THR A CA 1
ATOM 710 C C . THR A 1 86 ? -4.018 15.489 -9.770 1.00 36.81 86 THR A C 1
ATOM 712 O O . THR A 1 86 ? -3.766 16.471 -10.468 1.00 36.81 86 THR A O 1
ATOM 715 N N . HIS A 1 87 ? -3.531 15.375 -8.534 1.00 33.59 87 HIS A N 1
ATOM 716 C CA . HIS A 1 87 ? -2.417 16.194 -8.082 1.00 33.59 87 HIS A CA 1
ATOM 717 C C . HIS A 1 87 ? -1.168 15.630 -8.754 1.00 33.59 87 HIS A C 1
ATOM 719 O O . HIS A 1 87 ? -0.482 14.762 -8.223 1.00 33.59 87 HIS A O 1
ATOM 725 N N . SER A 1 88 ? -0.906 16.095 -9.977 1.00 33.78 88 SER A N 1
ATOM 726 C CA . SER A 1 88 ? 0.387 15.908 -10.619 1.00 33.78 88 SER A CA 1
ATOM 727 C C . SER A 1 88 ? 1.412 16.648 -9.767 1.00 33.78 88 SER A C 1
ATOM 729 O O . SER A 1 88 ? 1.553 17.866 -9.888 1.00 33.78 88 SER A O 1
ATOM 731 N N . ALA A 1 89 ? 2.127 15.935 -8.897 1.00 32.12 89 ALA A N 1
ATOM 732 C CA . ALA A 1 89 ? 3.356 16.447 -8.315 1.00 32.12 89 ALA A CA 1
ATOM 733 C C . ALA A 1 89 ? 4.348 16.653 -9.471 1.00 32.12 89 ALA A C 1
ATOM 735 O O . ALA A 1 89 ? 5.018 15.733 -9.933 1.00 32.12 89 ALA A O 1
ATOM 736 N N . ARG A 1 90 ? 4.354 17.864 -10.032 1.00 27.56 90 ARG A N 1
ATOM 737 C CA . ARG A 1 90 ? 5.227 18.254 -11.134 1.00 27.56 90 ARG A CA 1
ATOM 738 C C . ARG A 1 90 ? 6.640 18.442 -10.586 1.00 27.56 90 ARG A C 1
ATOM 740 O O . ARG A 1 90 ? 6.996 19.541 -10.175 1.00 27.56 90 ARG A O 1
ATOM 747 N N . ALA A 1 91 ? 7.463 17.403 -10.650 1.00 28.88 91 ALA A N 1
ATOM 748 C CA . ALA A 1 91 ? 8.906 17.590 -10.765 1.00 28.88 91 ALA A CA 1
ATOM 749 C C . ALA A 1 91 ? 9.225 17.893 -12.246 1.00 28.88 91 ALA A C 1
ATOM 751 O O . ALA A 1 91 ? 8.832 17.147 -13.138 1.00 28.88 91 ALA A O 1
ATOM 752 N N . SER A 1 92 ? 9.859 19.030 -12.542 1.00 27.45 92 SER A N 1
ATOM 753 C CA . SER A 1 92 ? 10.353 19.410 -13.886 1.00 27.45 92 SER A CA 1
ATOM 754 C C . SER A 1 92 ? 11.891 19.463 -13.884 1.00 27.45 92 SER A C 1
ATOM 756 O O . SER A 1 92 ? 12.464 19.631 -12.813 1.00 27.45 92 SER A O 1
ATOM 758 N N . PRO A 1 93 ? 12.580 19.461 -15.042 1.00 44.09 93 PRO A N 1
ATOM 759 C CA . PRO A 1 93 ? 12.627 18.372 -16.014 1.00 44.09 93 PRO A CA 1
ATOM 760 C C . PRO A 1 93 ? 14.083 18.055 -16.430 1.00 44.09 93 PRO A C 1
ATOM 762 O O . PRO A 1 93 ? 14.830 18.927 -16.869 1.00 44.09 93 PRO A O 1
ATOM 765 N N . SER A 1 94 ? 14.480 16.786 -16.391 1.00 25.42 94 SER A N 1
ATOM 766 C CA . SER A 1 94 ? 15.499 16.263 -17.311 1.00 25.42 94 SER A CA 1
ATOM 767 C C . SER A 1 94 ? 15.417 14.745 -17.355 1.00 25.42 94 SER A C 1
ATOM 769 O O . SER A 1 94 ? 15.937 14.040 -16.501 1.00 25.42 94 SER A O 1
ATOM 771 N N . THR A 1 95 ? 14.701 14.276 -18.373 1.00 31.53 95 THR A N 1
ATOM 772 C CA . THR A 1 95 ? 14.942 13.003 -19.059 1.00 31.53 95 THR A CA 1
ATOM 773 C C . THR A 1 95 ? 15.006 11.747 -18.185 1.00 31.53 95 THR A C 1
ATOM 775 O O . THR A 1 95 ? 16.024 11.067 -18.112 1.00 31.53 95 THR A O 1
ATOM 778 N N . TYR A 1 96 ? 13.863 11.363 -17.618 1.00 29.42 96 TYR A N 1
ATOM 779 C CA . TYR A 1 96 ? 13.513 9.948 -17.507 1.00 29.42 96 TYR A CA 1
ATOM 780 C C . TYR A 1 96 ? 11.990 9.817 -17.534 1.00 29.42 96 TYR A C 1
ATOM 782 O O . TYR A 1 96 ? 11.290 10.263 -16.627 1.00 29.42 96 TYR A O 1
ATOM 790 N N . THR A 1 97 ? 11.455 9.239 -18.603 1.00 30.28 97 THR A N 1
ATOM 791 C CA . THR A 1 97 ? 10.067 8.778 -18.675 1.00 30.28 97 THR A CA 1
ATOM 792 C C . THR A 1 97 ? 9.907 7.569 -17.749 1.00 30.28 97 THR A C 1
ATOM 794 O O . THR A 1 97 ? 9.884 6.432 -18.204 1.00 30.28 97 THR A O 1
ATOM 797 N N . SER A 1 98 ? 9.836 7.813 -16.439 1.00 31.31 98 SER A N 1
ATOM 798 C CA . SER A 1 98 ? 9.281 6.882 -15.451 1.00 31.31 98 SER A CA 1
ATOM 799 C C . SER A 1 98 ? 7.847 7.319 -15.173 1.00 31.31 98 SER A C 1
ATOM 801 O O . SER A 1 98 ? 7.520 7.874 -14.126 1.00 31.31 98 SER A O 1
ATOM 803 N N . SER A 1 99 ? 6.996 7.169 -16.183 1.00 30.62 99 SER A N 1
ATOM 804 C CA . SER A 1 99 ? 5.559 7.319 -16.016 1.00 30.62 99 SER A CA 1
ATOM 805 C C . SER A 1 99 ? 5.032 6.184 -15.142 1.00 30.62 99 SER A C 1
ATOM 807 O O . SER A 1 99 ? 5.321 5.025 -15.421 1.00 30.62 99 SER A O 1
ATOM 809 N N . ALA A 1 100 ? 4.192 6.563 -14.179 1.00 32.56 100 ALA A N 1
ATOM 810 C CA . ALA A 1 100 ? 3.310 5.719 -13.378 1.00 32.56 100 ALA A CA 1
ATOM 811 C C . ALA A 1 100 ? 3.895 5.120 -12.087 1.00 32.56 100 ALA A C 1
ATOM 813 O O . ALA A 1 100 ? 3.867 3.913 -11.867 1.00 32.56 100 ALA A O 1
ATOM 814 N N . THR A 1 101 ? 4.183 5.987 -11.112 1.00 33.88 101 THR A N 1
ATOM 815 C CA . THR A 1 101 ? 3.706 5.697 -9.749 1.00 33.88 101 THR A CA 1
ATOM 816 C C . TH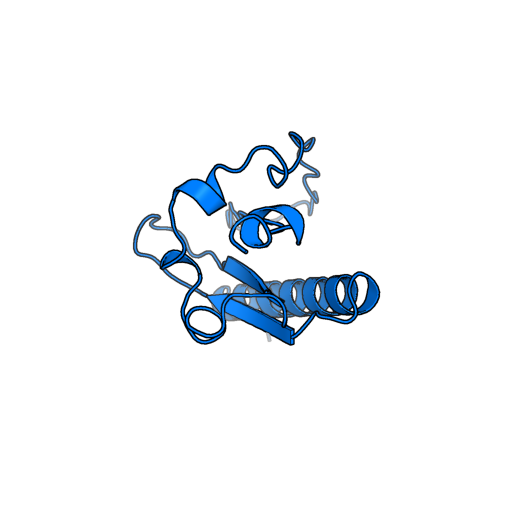R A 1 101 ? 2.178 5.765 -9.793 1.00 33.88 101 THR A C 1
ATOM 818 O O . THR A 1 101 ? 1.572 6.796 -9.503 1.00 33.88 101 THR A O 1
ATOM 821 N N . GLN A 1 102 ? 1.526 4.709 -10.285 1.00 32.69 102 GLN A N 1
ATOM 822 C CA . GLN A 1 102 ? 0.078 4.597 -10.173 1.00 32.69 102 GLN A CA 1
ATOM 823 C C . GLN A 1 102 ? -0.219 4.176 -8.735 1.00 32.69 102 GLN A C 1
ATOM 825 O O . GLN A 1 102 ? -0.358 3.002 -8.411 1.00 32.69 102 GLN A O 1
ATOM 830 N N . THR A 1 103 ? -0.244 5.165 -7.846 1.00 36.06 103 THR A N 1
ATOM 831 C CA . THR A 1 103 ? -0.655 4.977 -6.459 1.00 36.06 103 THR A CA 1
ATOM 832 C C . THR A 1 103 ? -2.150 4.695 -6.450 1.00 36.06 103 THR A C 1
ATOM 834 O O . THR A 1 103 ? -2.970 5.613 -6.448 1.00 36.06 103 THR A O 1
ATOM 837 N N . THR A 1 104 ? -2.529 3.421 -6.447 1.00 35.50 104 THR A N 1
ATOM 838 C CA . THR A 1 104 ? -3.898 3.050 -6.091 1.00 35.50 104 THR A CA 1
ATOM 839 C C . THR A 1 104 ? -3.992 3.074 -4.572 1.00 35.50 104 THR A C 1
ATOM 841 O O . THR A 1 104 ? -3.698 2.090 -3.903 1.00 35.50 104 THR A O 1
ATOM 844 N N . PHE A 1 105 ? -4.384 4.220 -4.013 1.00 35.09 105 PHE A N 1
ATOM 845 C CA . PHE A 1 105 ? -4.825 4.289 -2.624 1.00 35.09 105 PHE A CA 1
ATOM 846 C C . PHE A 1 105 ? -6.246 3.722 -2.560 1.00 35.09 105 PHE A C 1
ATOM 848 O O . PHE A 1 105 ? -7.234 4.457 -2.641 1.00 35.09 105 PHE A O 1
ATOM 855 N N . ALA A 1 106 ? -6.363 2.397 -2.484 1.00 38.97 106 ALA A N 1
ATOM 856 C CA . ALA A 1 106 ? -7.607 1.791 -2.043 1.00 38.97 106 ALA A CA 1
ATOM 857 C C . ALA A 1 106 ? -7.622 1.905 -0.520 1.00 38.97 106 ALA A C 1
ATOM 859 O O . ALA A 1 106 ? -7.096 1.050 0.189 1.00 38.97 106 ALA A O 1
ATOM 860 N N . SER A 1 107 ? -8.191 2.997 -0.012 1.00 37.34 107 SER A N 1
ATOM 861 C CA . SER A 1 107 ? -8.597 3.023 1.385 1.00 37.34 107 SER A CA 1
ATOM 862 C C . SER A 1 107 ? -9.723 2.004 1.518 1.00 37.34 107 SER A C 1
ATOM 864 O O . SER A 1 107 ? -10.874 2.282 1.177 1.00 37.34 107 SER A O 1
ATOM 866 N N . LEU A 1 108 ? -9.397 0.783 1.943 1.00 46.03 108 LEU A N 1
ATOM 867 C CA . LEU A 1 108 ? -10.402 -0.137 2.455 1.00 46.03 108 LEU A CA 1
ATOM 868 C C . LEU A 1 108 ? -10.870 0.464 3.780 1.00 46.03 108 LEU A C 1
ATOM 870 O O . LEU A 1 108 ? -10.349 0.169 4.846 1.00 46.03 108 LEU A O 1
ATOM 874 N N . ASN A 1 109 ? -11.801 1.408 3.687 1.00 40.84 109 ASN A N 1
ATOM 875 C CA . ASN A 1 109 ? -12.410 2.037 4.843 1.00 40.84 109 ASN A CA 1
ATOM 876 C C . ASN A 1 109 ? -13.089 0.941 5.679 1.00 40.84 109 ASN A C 1
ATOM 878 O O . ASN A 1 109 ? -13.680 0.016 5.118 1.00 40.84 109 ASN A O 1
ATOM 882 N N . ARG A 1 110 ? -13.059 1.074 7.009 1.00 42.75 110 ARG A N 1
ATOM 883 C CA . ARG A 1 110 ? -13.632 0.131 7.997 1.00 42.75 110 ARG A CA 1
ATOM 884 C C . ARG A 1 110 ? -15.041 -0.382 7.628 1.00 42.75 110 ARG A C 1
ATOM 886 O O . ARG A 1 110 ? -15.401 -1.522 7.906 1.00 42.75 110 ARG A O 1
ATOM 893 N N . LEU A 1 111 ? -15.821 0.452 6.934 1.00 36.22 111 LEU A N 1
ATOM 894 C CA . LEU A 1 111 ? -17.174 0.168 6.446 1.00 36.22 111 LEU A CA 1
ATOM 895 C C . LEU A 1 111 ? -17.252 -0.867 5.302 1.00 36.22 111 LEU A C 1
ATOM 897 O O . LEU A 1 111 ? -18.299 -1.491 5.148 1.00 36.22 111 LEU A O 1
ATOM 901 N N . ALA A 1 112 ? -16.197 -1.088 4.504 1.00 38.81 112 ALA A N 1
ATOM 902 C CA . ALA A 1 112 ? -16.248 -2.064 3.404 1.00 38.81 112 ALA A CA 1
ATOM 903 C C . ALA A 1 112 ? -16.259 -3.516 3.866 1.00 38.81 112 ALA A C 1
ATOM 905 O O . ALA A 1 112 ? -16.824 -4.367 3.182 1.00 38.81 112 ALA A O 1
ATOM 906 N N . ILE A 1 113 ? -15.599 -3.791 4.987 1.00 42.31 113 ILE A N 1
ATOM 907 C CA . ILE A 1 113 ? -15.307 -5.153 5.436 1.00 42.31 113 ILE A CA 1
ATOM 908 C C . ILE A 1 113 ? -16.155 -5.519 6.665 1.00 42.31 113 ILE A C 1
ATOM 910 O O . ILE A 1 113 ? -16.470 -6.688 6.861 1.00 42.31 113 ILE A O 1
ATOM 914 N N . SER A 1 114 ? -16.647 -4.525 7.416 1.00 36.50 114 SER A N 1
ATOM 915 C CA . SER A 1 114 ? -17.525 -4.714 8.582 1.00 36.50 114 SER A CA 1
ATOM 916 C C . SER A 1 114 ? -18.961 -5.174 8.263 1.00 36.50 114 SER A C 1
ATOM 918 O O . SER A 1 114 ? -19.692 -5.500 9.193 1.00 36.50 114 SER A O 1
ATOM 920 N N . ASN A 1 115 ? -19.394 -5.231 6.997 1.00 32.53 115 ASN A N 1
ATOM 921 C CA . ASN A 1 115 ? -20.764 -5.643 6.628 1.00 32.53 115 ASN A CA 1
ATOM 922 C C . ASN A 1 115 ? -20.957 -7.171 6.506 1.00 32.53 115 ASN A C 1
ATOM 924 O O . ASN A 1 115 ? -21.874 -7.634 5.827 1.00 32.53 115 ASN A O 1
ATOM 928 N N . ARG A 1 116 ? -20.106 -7.967 7.161 1.00 40.31 116 ARG A N 1
ATOM 929 C CA . ARG A 1 116 ? -20.341 -9.400 7.392 1.00 40.31 116 ARG A CA 1
ATOM 930 C C . ARG A 1 116 ? -20.092 -9.744 8.861 1.00 40.31 116 ARG A C 1
ATOM 932 O O . ARG A 1 116 ? -19.110 -10.402 9.190 1.00 40.31 116 ARG A O 1
ATOM 939 N N . ALA A 1 117 ? -20.992 -9.277 9.717 1.00 33.62 117 ALA A N 1
ATOM 940 C CA . ALA A 1 117 ? -21.283 -9.871 11.016 1.00 33.62 117 ALA A CA 1
ATOM 941 C C . ALA A 1 117 ? -22.804 -9.952 11.165 1.00 33.62 117 ALA A C 1
ATOM 943 O O . ALA A 1 117 ? -23.467 -8.958 10.787 1.00 33.62 117 ALA A O 1
#

Radius of gyration: 16.11 Å; chains: 1; bounding box: 50×35×35 Å

pLDDT: mean 71.29, std 24.89, range [25.42, 95.25]